Protein AF-A0A1Y1KW77-F1 (afdb_monomer_lite)

Secondary structure (DSSP, 8-state):
-HHHHHHHH---SSHHHHHHHHHHHHHHHHHHTS-TTT-PPPHHHHHHHHHHHHHHHHGGGS-GGGHHHHHHHHHHHHHHHHHHTT-PPP-GGGS----TT--HHHHHHHHHHSTTTT-HHHHHHHHHH--

Radius of gyration: 15.98 Å; chains: 1; bounding box: 35×30×47 Å

InterPro domains:
  IPR025337 Questin oxidase-like [PF14027] (2-129)
  IPR025337 Questin oxidase-like [PTHR35870] (3-130)

Organism: Photinus pyralis (NCBI:txid7054)

Sequence (131 aa):
DLIMEYWNAWKISNPVKDFESSQRASVALFVTSVDHKSHNYNFFIVHLLTTSYALRVLLPFFPAKYHISLVRQWWLLVIAVFVLKGRPCPNLENIDKDCNGRGWEYIQDKALNSQFSGDAHYVKAIRSMRD

Foldseek 3Di:
DVLVCQLVVDDCDPVVVSLVVQLVVLLQLQQQLQDPPPSDTDPLSLCLLLLSLVLVVCVVVDDPVCNVVSVSVSSSSVSVSCVVVVNRDGHPVSDDPDCVPVDPVNVVCCCCPPPCVPPPSSNSSSVSVVD

pLDDT: mean 91.83, std 4.66, range [64.38, 97.06]

Structure (mmCIF, N/CA/C/O backbone):
data_AF-A0A1Y1KW77-F1
#
_entry.id   AF-A0A1Y1KW77-F1
#
loop_
_atom_site.group_PDB
_atom_site.id
_atom_site.type_symbol
_atom_site.label_atom_id
_atom_site.label_alt_id
_atom_site.label_comp_id
_atom_site.label_asym_id
_atom_site.label_entity_id
_atom_site.label_seq_id
_atom_site.pdbx_PDB_ins_code
_atom_site.Cartn_x
_atom_site.Cartn_y
_atom_site.Cartn_z
_atom_site.occupancy
_atom_site.B_iso_or_equiv
_atom_site.auth_seq_id
_atom_site.auth_comp_id
_atom_site.auth_asym_id
_atom_site.auth_atom_id
_atom_site.pdbx_PDB_model_num
ATOM 1 N N . ASP A 1 1 ? 9.020 10.200 22.344 1.00 78.31 1 ASP A N 1
ATOM 2 C CA . ASP A 1 1 ? 8.136 11.371 22.146 1.00 78.31 1 ASP A CA 1
ATOM 3 C C . ASP A 1 1 ? 7.775 11.626 20.686 1.00 78.31 1 ASP A C 1
ATOM 5 O O . ASP A 1 1 ? 6.601 11.520 20.360 1.00 78.31 1 ASP A O 1
ATOM 9 N N . LEU A 1 2 ? 8.739 11.825 19.775 1.00 89.25 2 LEU A N 1
ATOM 10 C CA . LEU A 1 2 ? 8.455 12.168 18.367 1.00 89.25 2 LEU A CA 1
ATOM 11 C C . LEU A 1 2 ? 7.543 11.171 17.620 1.00 89.25 2 LEU A C 1
ATOM 13 O O . LEU A 1 2 ? 6.602 11.577 16.950 1.00 89.25 2 LEU A O 1
ATOM 17 N N . ILE A 1 3 ? 7.765 9.857 17.745 1.00 89.75 3 ILE A N 1
ATOM 18 C CA . ILE A 1 3 ? 6.913 8.849 17.076 1.00 89.75 3 ILE A CA 1
ATOM 19 C C . ILE A 1 3 ? 5.452 8.946 17.536 1.00 89.75 3 ILE A C 1
ATOM 21 O O . ILE A 1 3 ? 4.540 8.812 16.722 1.00 89.75 3 ILE A O 1
ATOM 25 N N . MET A 1 4 ? 5.225 9.227 18.823 1.00 92.50 4 MET A N 1
ATOM 26 C CA . MET A 1 4 ? 3.878 9.386 19.374 1.00 92.50 4 MET A CA 1
ATOM 27 C C . MET A 1 4 ? 3.199 10.651 18.852 1.00 92.50 4 MET A C 1
ATOM 29 O O . MET A 1 4 ? 1.984 10.648 18.673 1.00 92.50 4 MET A O 1
ATOM 33 N N . GLU A 1 5 ? 3.959 11.707 18.562 1.00 94.38 5 GLU A N 1
ATOM 34 C CA . GLU A 1 5 ? 3.439 12.916 17.923 1.00 94.38 5 GLU A CA 1
ATOM 35 C C . GLU A 1 5 ? 2.886 12.601 16.526 1.00 94.38 5 GLU A C 1
ATOM 37 O O . GLU A 1 5 ? 1.701 12.817 16.280 1.00 94.38 5 GLU A O 1
ATOM 42 N N . TYR A 1 6 ? 3.680 11.973 15.650 1.00 93.25 6 TYR A N 1
ATOM 43 C CA . TYR A 1 6 ? 3.221 11.563 14.312 1.00 93.25 6 TYR A CA 1
ATOM 44 C C . TYR A 1 6 ? 2.078 10.544 14.371 1.00 93.25 6 TYR A C 1
ATOM 46 O O . TYR A 1 6 ? 1.124 10.618 13.592 1.00 93.25 6 TYR A O 1
ATOM 54 N N . TRP A 1 7 ? 2.132 9.600 15.313 1.00 94.38 7 TRP A N 1
ATOM 55 C CA . TRP A 1 7 ? 1.074 8.608 15.488 1.00 94.38 7 TRP A CA 1
ATOM 56 C C . TRP A 1 7 ? -0.266 9.254 15.866 1.00 94.38 7 TRP A C 1
ATOM 58 O O . TRP A 1 7 ? -1.305 8.864 15.328 1.00 94.38 7 TRP A O 1
ATOM 68 N N . ASN A 1 8 ? -0.246 10.286 16.718 1.00 93.25 8 ASN A N 1
ATOM 69 C CA . ASN A 1 8 ? -1.428 11.042 17.147 1.00 93.25 8 ASN A CA 1
ATOM 70 C C . ASN A 1 8 ? -1.823 12.197 16.205 1.00 93.25 8 ASN A C 1
ATOM 72 O O . ASN A 1 8 ? -2.933 12.736 16.339 1.00 93.25 8 ASN A O 1
ATOM 76 N N . ALA A 1 9 ? -0.944 12.582 15.273 1.00 93.44 9 ALA A N 1
ATOM 77 C CA . ALA A 1 9 ? -1.158 13.673 14.322 1.00 93.44 9 ALA A CA 1
ATOM 78 C C . ALA A 1 9 ? -2.260 13.356 13.307 1.00 93.44 9 ALA A C 1
ATOM 80 O O . ALA A 1 9 ? -3.016 14.246 12.922 1.00 93.44 9 ALA A O 1
ATOM 81 N N . TRP A 1 10 ? -2.413 12.087 12.914 1.00 92.19 10 TRP A N 1
ATOM 82 C CA . TRP A 1 10 ? -3.513 11.704 12.037 1.00 92.19 10 TRP A CA 1
ATOM 83 C C . TRP A 1 10 ? -4.843 11.809 12.793 1.00 92.19 10 TRP A C 1
ATOM 85 O O . TRP A 1 10 ? -5.138 11.002 13.679 1.00 92.19 10 TRP A O 1
ATOM 95 N N . LYS A 1 11 ? -5.644 12.830 12.481 1.00 90.06 11 LYS A N 1
ATOM 96 C CA . LYS A 1 11 ? -7.010 12.987 12.991 1.00 90.06 11 LYS A CA 1
ATOM 97 C C . LYS A 1 11 ? -7.969 12.329 12.004 1.00 90.06 11 LYS A C 1
ATOM 99 O O . LYS A 1 11 ? -8.091 12.785 10.876 1.00 90.06 11 LYS A O 1
ATOM 104 N N . ILE A 1 12 ? -8.608 11.243 12.434 1.00 83.06 12 ILE A N 1
ATOM 105 C CA . ILE A 1 12 ? -9.559 10.485 11.617 1.00 83.06 12 ILE A CA 1
ATOM 106 C C . ILE A 1 12 ? -10.950 11.047 11.910 1.00 83.06 12 ILE A C 1
ATOM 108 O O . ILE A 1 12 ? -11.445 10.904 13.028 1.00 83.06 12 ILE A O 1
ATOM 112 N N . SER A 1 13 ? -11.540 11.715 10.925 1.00 82.81 13 SER A N 1
ATOM 113 C CA . SER A 1 13 ? -12.853 12.362 11.008 1.00 82.81 13 SER A CA 1
ATOM 114 C C . SER A 1 13 ? -13.928 11.531 10.308 1.00 82.81 13 SER A C 1
ATOM 116 O O . SER A 1 13 ? -14.983 11.271 10.881 1.00 82.81 13 SER A O 1
ATOM 118 N N . ASN A 1 14 ? -13.626 11.035 9.105 1.00 82.88 14 ASN A N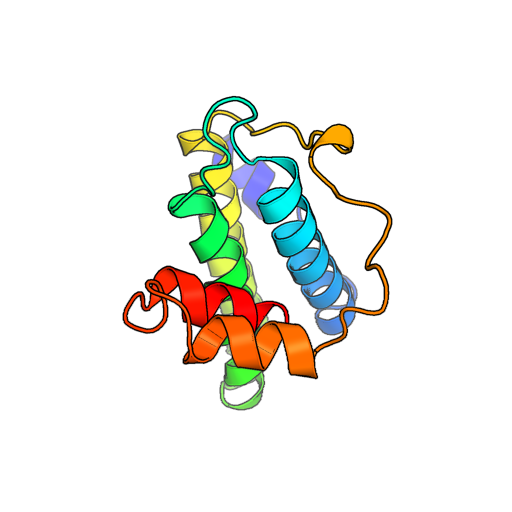 1
ATOM 119 C CA . ASN A 1 14 ? -14.435 10.080 8.365 1.00 82.88 14 ASN A CA 1
ATOM 120 C C . ASN A 1 14 ? -13.572 8.840 8.093 1.00 82.88 14 ASN A C 1
ATOM 122 O O . ASN A 1 14 ? -12.838 8.820 7.107 1.00 82.88 14 ASN A O 1
ATOM 126 N N . PRO A 1 15 ? -13.654 7.795 8.936 1.00 80.31 15 PRO A N 1
ATOM 127 C CA . PRO A 1 15 ? -12.761 6.641 8.854 1.00 80.31 15 PRO A CA 1
ATOM 128 C C . PRO A 1 15 ? -12.705 5.971 7.483 1.00 80.31 15 PRO A C 1
ATOM 130 O O . PRO A 1 15 ? -11.644 5.505 7.088 1.00 80.31 15 PRO A O 1
ATOM 133 N N . VAL A 1 16 ? -13.818 5.943 6.748 1.00 82.19 16 VAL A N 1
ATOM 134 C CA . VAL A 1 16 ? -13.871 5.325 5.418 1.00 82.19 16 VAL A CA 1
ATOM 135 C C . VAL A 1 16 ? -13.127 6.187 4.401 1.00 82.19 16 VAL A C 1
ATOM 137 O O . VAL A 1 16 ? -12.199 5.702 3.760 1.00 82.19 16 VAL A O 1
ATOM 140 N N . LYS A 1 17 ? -13.479 7.475 4.290 1.00 86.62 17 LYS A N 1
ATOM 141 C CA . LYS A 1 17 ? -12.857 8.3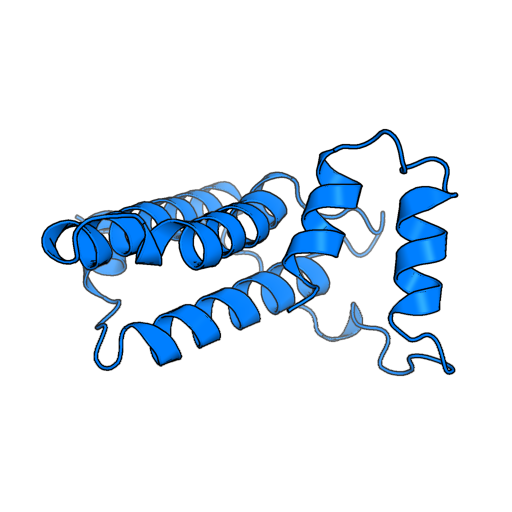89 3.313 1.00 86.62 17 LYS A CA 1
ATOM 142 C C . LYS A 1 17 ? -11.391 8.681 3.629 1.00 86.62 17 LYS A C 1
ATOM 144 O O . LYS A 1 17 ? -10.562 8.743 2.720 1.00 86.62 17 LYS A O 1
ATOM 149 N N . ASP A 1 18 ? -11.062 8.844 4.907 1.00 88.25 18 ASP A N 1
ATOM 150 C CA . ASP A 1 18 ? -9.697 9.121 5.353 1.00 88.25 18 ASP A CA 1
ATOM 151 C C . ASP A 1 18 ? -8.792 7.908 5.073 1.00 88.25 18 ASP A C 1
ATOM 153 O O . ASP A 1 18 ? -7.653 8.072 4.632 1.00 88.25 18 ASP A O 1
ATOM 157 N N . PHE A 1 19 ? -9.307 6.685 5.255 1.00 89.88 19 PHE A N 1
ATOM 158 C CA . PHE A 1 19 ? -8.567 5.454 4.962 1.00 89.88 19 PHE A CA 1
ATOM 159 C C . PHE A 1 19 ? -8.490 5.123 3.462 1.00 89.88 19 PHE A C 1
ATOM 161 O O . PHE A 1 19 ? -7.486 4.596 2.986 1.00 89.88 19 PHE A O 1
ATOM 168 N N . GLU A 1 20 ? -9.521 5.448 2.683 1.00 90.50 20 GLU A N 1
ATOM 169 C CA . GLU A 1 20 ? -9.458 5.385 1.218 1.00 90.50 20 GLU A CA 1
ATOM 170 C C . GLU A 1 20 ? -8.374 6.335 0.682 1.00 90.50 20 GLU A C 1
ATOM 172 O O . GLU A 1 20 ? -7.533 5.958 -0.137 1.00 90.50 20 GLU A O 1
ATOM 177 N N . SER A 1 21 ? -8.331 7.560 1.212 1.00 91.88 21 SER A N 1
ATOM 178 C CA . SER A 1 21 ? -7.318 8.553 0.847 1.00 91.88 21 SER A CA 1
ATOM 179 C C . SER A 1 21 ? -5.903 8.065 1.174 1.00 91.88 21 SER A C 1
ATOM 181 O O . SER A 1 21 ? -4.982 8.261 0.378 1.00 91.88 21 SER A O 1
ATOM 183 N N . SER A 1 22 ? -5.716 7.368 2.300 1.00 92.62 22 SER A N 1
ATOM 184 C CA . SER A 1 22 ? -4.413 6.819 2.687 1.00 92.62 22 SER A CA 1
ATOM 185 C C . SER A 1 22 ? -3.974 5.628 1.818 1.00 92.62 22 SER A C 1
ATOM 187 O O . SER A 1 22 ? -2.778 5.473 1.551 1.00 92.62 22 SER A O 1
ATOM 189 N N . GLN A 1 23 ? -4.914 4.822 1.310 1.00 92.94 23 GLN A N 1
ATOM 190 C CA . GLN A 1 23 ? -4.636 3.782 0.308 1.00 92.94 23 GLN A CA 1
ATOM 191 C C . GLN A 1 23 ? -4.152 4.398 -1.006 1.00 92.94 23 GLN A C 1
ATOM 193 O O . GLN A 1 23 ? -3.091 4.025 -1.508 1.00 92.94 23 GLN A O 1
ATOM 198 N N . ARG A 1 24 ? -4.860 5.415 -1.514 1.00 93.25 24 ARG A N 1
ATOM 199 C CA . ARG A 1 24 ? -4.451 6.153 -2.722 1.00 93.25 24 ARG A CA 1
ATOM 200 C C . ARG A 1 24 ? -3.074 6.795 -2.559 1.00 93.25 24 ARG A C 1
ATOM 202 O O . ARG A 1 24 ? -2.248 6.715 -3.465 1.00 93.25 24 ARG A O 1
ATOM 209 N N . ALA A 1 25 ? -2.800 7.380 -1.393 1.00 93.25 25 ALA A N 1
ATOM 210 C CA . ALA A 1 25 ? -1.485 7.931 -1.076 1.00 93.25 25 ALA A CA 1
ATOM 211 C C . ALA A 1 25 ? -0.390 6.852 -1.047 1.00 93.25 25 ALA A C 1
ATOM 213 O O . ALA A 1 25 ? 0.725 7.106 -1.495 1.00 93.25 25 ALA A O 1
ATOM 214 N N . SER A 1 26 ? -0.702 5.639 -0.580 1.00 94.31 26 SER A N 1
ATOM 215 C CA . SER A 1 26 ? 0.244 4.514 -0.577 1.00 94.31 26 SER A CA 1
ATOM 216 C C . SER A 1 26 ? 0.587 4.048 -1.994 1.00 94.31 26 SER A C 1
ATOM 218 O O . SER A 1 26 ? 1.755 3.783 -2.272 1.00 94.31 26 SER A O 1
ATOM 220 N N . VAL A 1 27 ? -0.396 4.012 -2.905 1.00 94.19 27 VAL A N 1
ATOM 221 C CA . VAL A 1 27 ? -0.161 3.758 -4.340 1.00 94.19 27 VAL A CA 1
ATOM 222 C C . VAL A 1 27 ? 0.731 4.844 -4.927 1.00 94.19 27 VAL A C 1
ATOM 224 O O . VAL A 1 27 ? 1.761 4.534 -5.521 1.00 94.19 27 VAL A O 1
ATOM 227 N N . 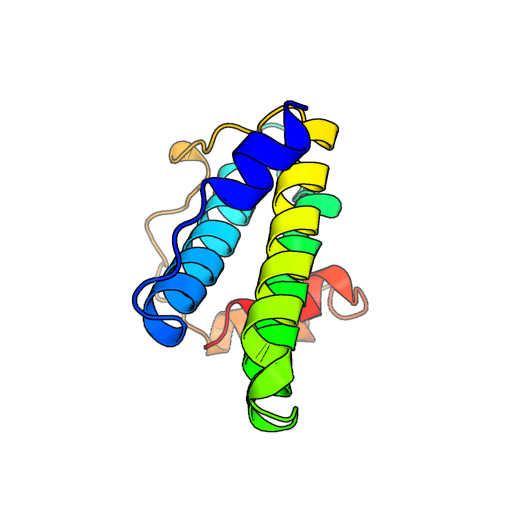ALA A 1 28 ? 0.367 6.115 -4.723 1.00 93.25 28 ALA A N 1
ATOM 228 C CA . ALA A 1 28 ? 1.123 7.248 -5.242 1.00 93.25 28 ALA A CA 1
ATOM 229 C C . ALA A 1 28 ? 2.574 7.217 -4.752 1.00 93.25 28 ALA A C 1
ATOM 231 O O . ALA A 1 28 ? 3.494 7.321 -5.556 1.00 93.25 28 ALA A O 1
ATOM 232 N N . LEU A 1 29 ? 2.793 6.998 -3.454 1.00 94.00 29 LEU A N 1
ATOM 233 C CA . LEU A 1 29 ? 4.129 6.864 -2.884 1.00 94.00 29 LEU A CA 1
ATOM 234 C C . LEU A 1 29 ? 4.896 5.703 -3.522 1.00 94.00 29 LEU A C 1
ATOM 236 O O . LEU A 1 29 ? 6.049 5.874 -3.900 1.00 94.00 29 LEU A O 1
ATOM 240 N N . PHE A 1 30 ? 4.268 4.536 -3.665 1.00 94.44 30 PHE A N 1
ATOM 241 C CA . PHE A 1 30 ? 4.897 3.352 -4.246 1.00 94.44 30 PHE A CA 1
ATOM 242 C C . PHE A 1 30 ? 5.386 3.582 -5.680 1.00 94.44 30 PHE A C 1
ATOM 244 O O . PHE A 1 30 ? 6.536 3.269 -5.980 1.00 94.44 30 PHE A O 1
ATOM 251 N N . VAL A 1 31 ? 4.548 4.163 -6.543 1.00 92.62 31 VAL A N 1
ATOM 252 C CA . VAL A 1 31 ? 4.899 4.373 -7.958 1.00 92.62 31 VAL A CA 1
ATOM 253 C C . VAL A 1 31 ? 5.878 5.528 -8.158 1.00 92.62 31 VAL A C 1
ATOM 255 O O . VAL A 1 31 ? 6.742 5.463 -9.024 1.00 92.62 31 VAL A O 1
ATOM 258 N N . THR A 1 32 ? 5.790 6.575 -7.336 1.00 93.62 32 THR A N 1
ATOM 259 C CA . THR A 1 32 ? 6.631 7.776 -7.484 1.00 93.62 32 THR A CA 1
ATOM 260 C C . THR A 1 32 ? 7.989 7.673 -6.800 1.00 93.62 32 THR A C 1
ATOM 262 O O . THR A 1 32 ? 8.884 8.444 -7.136 1.00 93.62 32 THR A O 1
ATOM 265 N N . SER A 1 33 ? 8.164 6.752 -5.850 1.00 93.00 33 SER A N 1
ATOM 266 C CA . SER A 1 33 ? 9.434 6.543 -5.131 1.00 93.00 33 SER A CA 1
ATOM 267 C C . SER A 1 33 ? 10.287 5.409 -5.708 1.00 93.00 33 SER A C 1
ATOM 269 O O . SER A 1 33 ? 11.227 4.948 -5.056 1.00 93.00 33 SER A O 1
ATOM 271 N N . VAL A 1 34 ? 9.956 4.941 -6.916 1.00 91.00 34 VAL A N 1
ATOM 272 C CA . VAL A 1 34 ? 10.770 3.972 -7.653 1.00 91.00 34 VAL A CA 1
ATOM 273 C C . VAL A 1 34 ? 12.171 4.541 -7.899 1.00 91.00 34 VAL A C 1
ATOM 275 O O . VAL A 1 34 ? 12.348 5.737 -8.144 1.00 91.00 34 VAL A O 1
ATOM 278 N N . ASP A 1 35 ? 13.185 3.685 -7.804 1.00 85.25 35 ASP A N 1
ATOM 279 C CA . ASP A 1 35 ? 14.559 4.095 -8.075 1.00 85.25 35 ASP A CA 1
ATOM 280 C C . ASP A 1 35 ? 14.723 4.458 -9.559 1.00 85.25 35 ASP A C 1
ATOM 282 O O . ASP A 1 35 ? 14.515 3.623 -10.435 1.00 85.25 35 ASP A O 1
ATOM 286 N N . HIS A 1 36 ? 15.124 5.696 -9.844 1.00 80.44 36 HIS A N 1
ATOM 287 C CA . HIS A 1 36 ? 15.225 6.216 -11.212 1.00 80.44 36 HIS A CA 1
ATOM 288 C C . HIS A 1 36 ? 16.227 5.477 -12.104 1.00 80.44 36 HIS A C 1
ATOM 290 O O . HIS A 1 36 ? 16.110 5.534 -13.323 1.00 80.44 36 HIS A O 1
ATOM 296 N N . LYS A 1 37 ? 17.249 4.839 -11.524 1.00 83.00 37 LYS A N 1
ATOM 297 C CA . LYS A 1 37 ? 18.327 4.205 -12.295 1.00 83.00 37 LYS A CA 1
ATOM 298 C C . LYS A 1 37 ? 18.002 2.757 -12.630 1.00 83.00 37 LYS A C 1
ATOM 300 O O . LYS A 1 37 ? 18.335 2.282 -13.708 1.00 83.00 37 LYS A O 1
ATOM 305 N N . SER A 1 38 ? 17.404 2.052 -11.678 1.00 86.69 38 SER A N 1
ATOM 306 C CA . SER A 1 38 ? 17.128 0.619 -11.761 1.00 86.69 38 SER A CA 1
ATOM 307 C C . SER A 1 38 ? 15.663 0.294 -12.035 1.00 86.69 38 SER A C 1
ATOM 309 O O . SER A 1 38 ? 15.354 -0.852 -12.342 1.00 86.69 38 SER A O 1
ATOM 311 N N . HIS A 1 39 ? 14.763 1.272 -11.904 1.00 83.56 39 HIS A N 1
ATOM 312 C CA . HIS A 1 39 ? 13.311 1.089 -11.919 1.00 83.56 39 HIS A CA 1
ATOM 313 C C . HIS A 1 39 ? 12.813 0.049 -10.900 1.00 83.56 39 HIS A C 1
ATOM 315 O O . HIS A 1 39 ? 11.740 -0.539 -11.052 1.00 83.56 39 HIS A O 1
ATOM 321 N N . ASN A 1 40 ? 13.580 -0.160 -9.825 1.00 88.94 40 ASN A N 1
ATOM 322 C CA . ASN A 1 40 ? 13.221 -1.083 -8.762 1.00 88.94 40 ASN A CA 1
ATOM 323 C C . ASN A 1 40 ? 12.245 -0.439 -7.781 1.00 88.94 40 ASN A C 1
ATOM 325 O O . ASN A 1 40 ? 12.492 0.627 -7.209 1.00 88.94 40 ASN A O 1
ATOM 329 N N . TYR A 1 41 ? 11.149 -1.146 -7.537 1.00 92.44 41 TYR A N 1
ATOM 330 C CA . TYR A 1 41 ? 10.159 -0.775 -6.540 1.00 92.44 41 TYR A CA 1
ATOM 331 C C . TYR A 1 41 ? 10.608 -1.153 -5.130 1.00 92.44 41 TYR A C 1
ATOM 333 O O . TYR A 1 41 ? 11.332 -2.127 -4.913 1.00 92.44 41 TYR A O 1
ATOM 341 N N . ASN A 1 42 ? 10.154 -0.394 -4.130 1.00 93.00 42 ASN A N 1
ATOM 342 C CA . ASN A 1 42 ? 10.619 -0.610 -2.770 1.00 93.00 42 ASN A CA 1
ATOM 343 C C . ASN A 1 42 ? 9.838 -1.695 -2.011 1.00 93.00 42 ASN A C 1
ATOM 345 O O . ASN A 1 42 ? 8.634 -1.567 -1.782 1.00 93.00 42 ASN A O 1
ATOM 349 N N . PHE A 1 43 ? 10.565 -2.694 -1.499 1.00 94.06 43 PHE A N 1
ATOM 350 C CA . PHE A 1 43 ? 10.017 -3.784 -0.687 1.00 94.06 43 PHE A CA 1
ATOM 351 C C . PHE A 1 43 ? 9.234 -3.315 0.550 1.00 94.06 43 PHE A C 1
ATOM 353 O O . PHE A 1 43 ? 8.197 -3.880 0.873 1.00 94.06 43 PHE A O 1
ATOM 360 N N . PHE A 1 44 ? 9.677 -2.283 1.266 1.00 95.44 44 PHE A N 1
ATOM 361 C CA . PHE A 1 44 ? 8.951 -1.825 2.456 1.00 95.44 44 PHE A CA 1
ATOM 362 C C . PHE A 1 44 ? 7.703 -1.019 2.088 1.00 95.44 44 PHE A C 1
ATOM 364 O O . PHE A 1 44 ? 6.674 -1.140 2.747 1.00 95.44 44 PHE A O 1
ATOM 371 N N . ILE A 1 45 ? 7.762 -0.240 1.005 1.00 95.25 45 ILE A N 1
ATOM 372 C CA . ILE A 1 45 ? 6.638 0.600 0.573 1.00 95.25 45 ILE A CA 1
ATOM 373 C C . ILE A 1 45 ? 5.509 -0.255 -0.013 1.00 95.25 45 ILE A C 1
ATOM 375 O O . ILE A 1 45 ? 4.347 0.002 0.297 1.00 95.25 45 ILE A O 1
ATOM 379 N N . VAL A 1 46 ? 5.820 -1.328 -0.758 1.00 95.75 46 VAL A N 1
ATOM 380 C CA . VAL A 1 46 ? 4.777 -2.253 -1.245 1.00 95.75 46 VAL A CA 1
ATOM 381 C C . VAL A 1 46 ? 3.972 -2.859 -0.093 1.00 95.75 46 VAL A C 1
ATOM 383 O O . VAL A 1 46 ? 2.774 -3.085 -0.232 1.00 95.75 46 VAL A O 1
ATOM 386 N N . HIS A 1 47 ? 4.578 -3.046 1.084 1.00 96.75 47 HIS A N 1
ATOM 387 C CA . HIS A 1 47 ? 3.854 -3.556 2.245 1.00 96.75 47 HIS A CA 1
ATOM 388 C C . HIS A 1 47 ? 2.838 -2.557 2.804 1.00 96.75 47 HIS A C 1
ATOM 390 O O . HIS A 1 47 ? 1.805 -2.998 3.301 1.00 96.75 47 HIS A O 1
ATOM 396 N N . LEU A 1 48 ? 3.050 -1.242 2.675 1.00 96.19 48 LEU A N 1
ATOM 397 C CA . LEU A 1 48 ? 2.046 -0.239 3.065 1.00 96.19 48 LEU A CA 1
ATOM 398 C C . LEU A 1 48 ? 0.777 -0.385 2.221 1.00 96.19 48 LEU A C 1
ATOM 400 O O . LEU A 1 48 ? -0.337 -0.446 2.748 1.00 96.19 48 LEU A O 1
ATOM 404 N N . LEU A 1 49 ? 0.972 -0.525 0.912 1.00 94.88 49 LEU A N 1
ATOM 405 C CA . LEU A 1 49 ? -0.080 -0.770 -0.062 1.00 94.88 49 LEU A CA 1
ATOM 406 C C . LEU A 1 49 ? -0.807 -2.099 0.220 1.00 94.88 49 LEU A C 1
ATOM 408 O O . LEU A 1 49 ? -2.026 -2.135 0.358 1.00 94.88 49 LEU A O 1
ATOM 412 N N . THR A 1 50 ? -0.080 -3.200 0.390 1.00 95.81 50 THR A N 1
ATOM 413 C CA . THR A 1 50 ? -0.720 -4.522 0.490 1.00 95.81 50 THR A CA 1
ATOM 414 C C . THR A 1 50 ? -1.409 -4.743 1.833 1.00 95.81 50 THR A C 1
ATOM 416 O O . THR A 1 50 ? -2.430 -5.423 1.904 1.00 95.81 50 THR A O 1
ATOM 419 N N . THR A 1 51 ? -0.878 -4.159 2.912 1.00 96.00 51 THR A N 1
ATOM 420 C CA . THR A 1 51 ? -1.509 -4.234 4.240 1.00 96.00 51 THR A CA 1
ATOM 421 C C . THR A 1 51 ? -2.694 -3.282 4.370 1.00 96.00 51 THR A C 1
ATOM 423 O O . THR A 1 51 ? -3.662 -3.638 5.037 1.00 96.00 51 THR A O 1
ATOM 426 N N . SER A 1 52 ? -2.682 -2.124 3.698 1.00 95.38 52 SER A N 1
ATOM 427 C CA . SER A 1 52 ? -3.869 -1.260 3.645 1.00 95.38 52 SER A CA 1
ATOM 428 C C . SER A 1 52 ? -5.012 -1.918 2.872 1.00 95.38 52 SER A C 1
ATOM 430 O O . SER A 1 52 ? -6.147 -1.896 3.346 1.00 95.38 52 SER A O 1
ATOM 432 N N . TYR A 1 53 ? -4.713 -2.601 1.760 1.00 94.69 53 TYR A N 1
ATOM 433 C CA . TYR A 1 53 ? -5.684 -3.448 1.061 1.00 94.69 53 TYR A CA 1
ATOM 434 C C . TYR A 1 53 ? -6.239 -4.550 1.974 1.00 94.69 53 TYR A C 1
ATOM 436 O O . TYR A 1 53 ? -7.454 -4.705 2.090 1.00 94.69 53 TYR A O 1
ATOM 444 N N . ALA A 1 54 ? -5.365 -5.287 2.670 1.00 94.50 54 ALA A N 1
ATOM 445 C CA . ALA A 1 54 ? -5.794 -6.336 3.592 1.00 94.50 54 ALA A CA 1
ATOM 446 C C . ALA A 1 54 ? -6.714 -5.783 4.689 1.00 94.50 54 ALA A C 1
ATOM 448 O O . ALA A 1 54 ? -7.761 -6.365 4.960 1.00 94.50 54 ALA A O 1
ATOM 449 N N . LEU A 1 55 ? -6.369 -4.631 5.274 1.00 93.88 55 LEU A N 1
ATOM 450 C CA . LEU A 1 55 ? -7.238 -3.952 6.226 1.00 93.88 55 LEU A CA 1
ATOM 451 C C . LEU A 1 55 ? -8.579 -3.587 5.600 1.00 93.88 55 LEU A C 1
ATOM 453 O O . LEU A 1 55 ? -9.589 -3.940 6.187 1.00 93.88 55 LEU A O 1
ATOM 457 N N . ARG A 1 56 ? -8.626 -2.957 4.419 1.00 92.12 56 ARG A N 1
ATOM 458 C CA . ARG A 1 56 ? -9.895 -2.597 3.756 1.00 92.12 56 ARG A CA 1
ATOM 459 C C . ARG A 1 56 ? -10.817 -3.804 3.591 1.00 92.12 56 ARG A C 1
ATOM 461 O O . ARG A 1 56 ? -12.008 -3.698 3.867 1.00 92.12 56 ARG A O 1
ATOM 468 N N . VAL A 1 57 ? -10.267 -4.932 3.148 1.00 92.44 57 VAL A N 1
ATOM 469 C CA . VAL A 1 57 ? -11.030 -6.163 2.906 1.00 92.44 57 VAL A CA 1
ATOM 470 C C . VAL A 1 57 ? -11.476 -6.816 4.212 1.00 92.44 57 VAL A C 1
ATOM 472 O O . VAL A 1 57 ? -12.608 -7.281 4.303 1.00 92.44 57 VAL A O 1
ATOM 475 N N . LEU A 1 58 ? -10.607 -6.860 5.224 1.00 93.12 58 LEU A N 1
ATOM 476 C CA . LEU A 1 58 ? -10.867 -7.598 6.461 1.00 93.12 58 LEU A CA 1
ATOM 477 C C . LEU A 1 58 ? -11.620 -6.782 7.519 1.00 93.12 58 LEU A C 1
ATOM 479 O O . LEU A 1 58 ? -12.273 -7.374 8.374 1.00 93.12 58 LEU A O 1
ATOM 483 N N . LEU A 1 59 ? -11.564 -5.445 7.477 1.00 91.00 59 LEU A N 1
ATOM 484 C CA . LEU A 1 59 ? -12.173 -4.575 8.493 1.00 91.00 59 LEU A CA 1
ATOM 485 C C . LEU A 1 59 ? -13.648 -4.902 8.762 1.00 91.00 59 LEU A C 1
ATOM 487 O O . LEU A 1 59 ? -13.994 -5.042 9.935 1.00 91.00 59 LEU A O 1
ATOM 491 N N . PRO A 1 60 ? -14.507 -5.096 7.737 1.00 92.19 60 PRO A N 1
ATOM 492 C CA . PRO A 1 60 ? -15.921 -5.409 7.948 1.00 92.19 60 PRO A CA 1
ATOM 493 C C . PRO A 1 60 ? -16.173 -6.709 8.727 1.00 92.19 60 PRO A C 1
ATOM 495 O O . PRO A 1 60 ? -17.235 -6.857 9.324 1.00 92.19 60 PRO A O 1
ATOM 498 N N . PHE A 1 61 ? -15.208 -7.634 8.749 1.00 94.81 61 PHE A N 1
ATOM 499 C CA . PHE A 1 61 ? -15.305 -8.903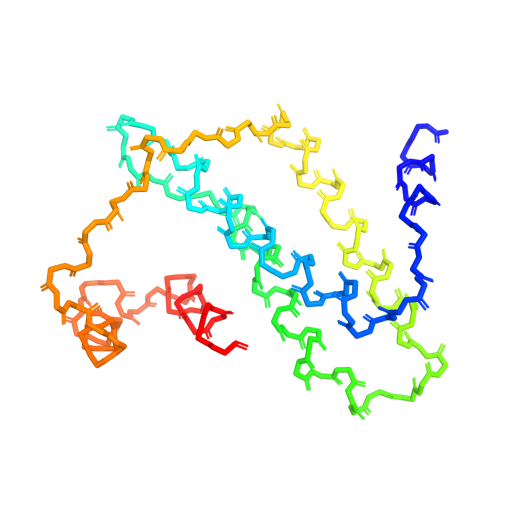 9.477 1.00 94.81 61 PHE A CA 1
ATOM 500 C C . PHE A 1 61 ? -14.880 -8.786 10.947 1.00 94.81 61 PHE A C 1
ATOM 502 O O . PHE A 1 61 ? -15.165 -9.679 11.746 1.00 94.81 61 PHE A O 1
ATOM 509 N N . PHE A 1 62 ? -14.214 -7.694 11.332 1.00 92.94 62 PHE A N 1
ATOM 510 C CA . PHE A 1 62 ? -13.860 -7.430 12.722 1.00 92.94 62 PHE A CA 1
ATOM 511 C C . PHE A 1 62 ? -14.964 -6.643 13.441 1.00 92.94 62 PHE A C 1
ATOM 513 O O . PHE A 1 62 ? -15.596 -5.774 12.838 1.00 92.94 62 PHE A O 1
ATOM 520 N N . PRO A 1 63 ? -15.167 -6.855 14.755 1.00 95.38 63 PRO A N 1
ATOM 521 C CA . PRO A 1 63 ? -16.044 -6.001 15.550 1.00 95.38 63 PRO A CA 1
ATOM 522 C C . PRO A 1 63 ? -15.641 -4.521 15.466 1.00 95.38 63 PRO A C 1
ATOM 524 O O . PRO A 1 63 ? -14.466 -4.190 15.635 1.00 95.38 63 PRO A O 1
ATOM 527 N N . ALA A 1 64 ? -16.625 -3.628 15.299 1.00 91.25 64 ALA A N 1
ATOM 528 C CA . ALA A 1 64 ? -16.415 -2.186 15.094 1.00 91.25 64 ALA A CA 1
ATOM 529 C C . ALA A 1 64 ? -15.511 -1.523 16.151 1.00 91.25 64 ALA A C 1
AT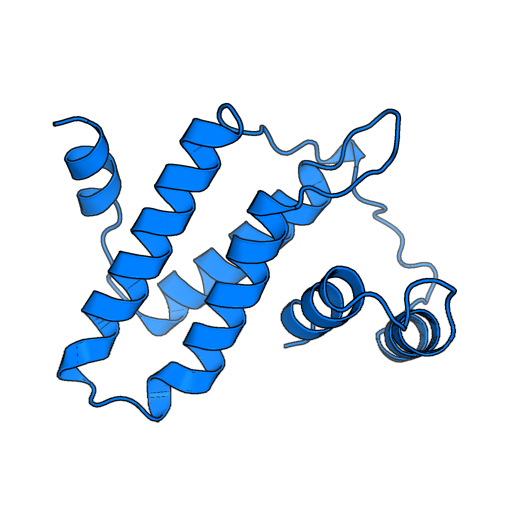OM 531 O O . ALA A 1 64 ? -14.723 -0.633 15.835 1.00 91.25 64 ALA A O 1
ATOM 532 N N . LYS A 1 65 ? -15.549 -2.016 17.399 1.00 93.50 65 LYS A N 1
ATOM 533 C CA . LYS A 1 65 ? -14.683 -1.553 18.499 1.00 93.50 65 LYS A CA 1
ATOM 534 C C . LYS A 1 65 ? -13.177 -1.672 18.214 1.00 93.50 65 LYS A C 1
ATOM 536 O O . LYS A 1 65 ? -12.396 -0.987 18.862 1.00 93.50 65 LYS A O 1
ATOM 541 N N . TYR A 1 66 ? -12.764 -2.517 17.266 1.00 93.50 66 TYR A N 1
ATOM 542 C CA . TYR A 1 66 ? -11.357 -2.714 16.904 1.00 93.50 66 TYR A CA 1
ATOM 543 C C . TYR A 1 66 ? -10.919 -1.941 15.658 1.00 93.50 66 TYR A C 1
ATOM 545 O O . TYR A 1 66 ? -9.720 -1.843 15.404 1.00 93.50 66 TYR A O 1
ATOM 553 N N . HIS A 1 67 ? -11.849 -1.381 14.878 1.00 91.19 67 HIS A N 1
ATOM 554 C CA . HIS A 1 67 ? -11.532 -0.798 13.568 1.00 91.19 67 HIS A CA 1
ATOM 555 C C . HIS A 1 67 ? -10.506 0.329 13.666 1.00 91.19 67 HIS A C 1
ATOM 557 O O . HIS A 1 67 ? -9.497 0.315 12.963 1.00 91.19 67 HIS A O 1
ATOM 563 N N . ILE A 1 68 ? -10.717 1.268 14.592 1.00 90.31 68 ILE A N 1
ATOM 564 C CA . ILE A 1 68 ? -9.806 2.401 14.795 1.00 90.31 68 ILE A CA 1
ATOM 565 C C . ILE A 1 68 ? -8.421 1.909 15.225 1.00 90.31 68 ILE A C 1
ATOM 567 O O . ILE A 1 68 ? -7.415 2.373 14.693 1.00 90.31 68 ILE A O 1
ATOM 571 N N . SER A 1 69 ? -8.350 0.953 16.155 1.00 92.50 69 SER A N 1
ATOM 572 C CA . SER A 1 69 ? -7.077 0.397 16.625 1.00 92.50 69 SER A CA 1
ATOM 573 C C . SER A 1 69 ? -6.297 -0.288 15.501 1.00 92.50 69 SER A C 1
ATOM 575 O O . SER A 1 69 ? -5.091 -0.081 15.397 1.00 92.50 69 SER A O 1
ATOM 577 N N . LEU A 1 70 ? -6.968 -1.041 14.625 1.00 93.31 70 LEU A N 1
ATOM 578 C CA . LEU A 1 70 ? -6.339 -1.700 13.475 1.00 93.31 70 LEU A CA 1
ATOM 579 C C . LEU A 1 70 ? -5.794 -0.685 12.459 1.00 93.31 70 LEU A C 1
ATOM 581 O O . LEU A 1 70 ? -4.642 -0.785 12.036 1.00 93.31 70 LEU A O 1
ATOM 585 N N . VAL A 1 71 ? -6.573 0.349 12.132 1.00 93.00 71 VAL A N 1
ATOM 586 C CA . VAL A 1 71 ? -6.118 1.443 11.254 1.00 93.00 71 VAL A CA 1
ATOM 587 C C . VAL A 1 71 ? -4.927 2.189 11.874 1.00 93.00 71 VAL A C 1
ATOM 589 O O . VAL A 1 71 ? -3.963 2.517 11.181 1.00 93.00 71 VAL A O 1
ATOM 592 N N . ARG A 1 72 ? -4.931 2.403 13.196 1.00 92.94 72 ARG A N 1
ATOM 593 C CA . ARG A 1 72 ? -3.811 3.021 13.930 1.00 92.94 72 ARG A CA 1
ATOM 594 C C . ARG A 1 72 ? -2.548 2.164 13.940 1.00 92.94 72 ARG A C 1
ATOM 596 O O . ARG A 1 72 ? -1.454 2.726 13.939 1.00 92.94 72 ARG A O 1
ATOM 603 N N . GLN A 1 73 ? -2.669 0.839 13.957 1.00 93.94 73 GLN A N 1
ATOM 604 C CA . GLN A 1 73 ? -1.520 -0.063 13.840 1.00 93.94 73 GLN A CA 1
ATOM 605 C C . GLN A 1 73 ? -0.907 -0.003 12.438 1.00 93.94 73 GLN A C 1
ATOM 607 O O . GLN A 1 73 ? 0.313 0.061 12.305 1.00 93.94 73 GLN A O 1
ATOM 612 N N . TRP A 1 74 ? -1.734 0.071 11.394 1.00 95.75 74 TRP A N 1
ATOM 613 C CA . TRP A 1 74 ? -1.232 0.317 10.043 1.00 95.75 74 TRP A CA 1
ATOM 614 C C . TRP A 1 74 ? -0.565 1.688 9.909 1.00 95.75 74 TRP A C 1
ATOM 616 O O . TRP A 1 74 ? 0.498 1.795 9.306 1.00 95.75 74 TRP A O 1
ATOM 626 N N . TRP A 1 75 ? -1.108 2.727 10.545 1.00 95.75 75 TRP A N 1
ATOM 627 C CA . TRP A 1 75 ? -0.450 4.036 10.578 1.00 95.75 75 TRP A CA 1
ATOM 628 C C . TRP A 1 75 ? 0.936 3.988 11.230 1.00 95.75 75 TRP A C 1
ATOM 630 O O . TRP A 1 75 ? 1.882 4.604 10.741 1.00 95.75 75 TRP A O 1
ATOM 640 N N . LEU A 1 76 ? 1.088 3.206 12.300 1.00 95.62 76 LEU A N 1
ATOM 641 C CA . LEU A 1 76 ? 2.391 2.985 12.923 1.00 95.62 76 LEU A CA 1
ATOM 642 C C . LEU A 1 76 ? 3.377 2.303 11.958 1.00 95.62 76 LEU A C 1
ATOM 644 O O . LEU A 1 76 ? 4.543 2.697 11.909 1.00 95.62 76 LEU A O 1
ATOM 648 N N . LEU A 1 77 ? 2.912 1.340 11.152 1.00 96.44 77 LEU A N 1
ATOM 649 C CA . LEU A 1 77 ? 3.717 0.736 10.085 1.00 96.44 77 LEU A CA 1
ATOM 650 C C . LEU A 1 77 ? 4.145 1.782 9.043 1.00 96.44 77 LEU A C 1
ATOM 652 O O . LEU A 1 77 ? 5.313 1.799 8.655 1.00 96.44 77 LEU A O 1
ATOM 656 N N . VAL A 1 78 ? 3.247 2.683 8.627 1.00 95.81 78 VAL A N 1
ATOM 657 C CA . VAL A 1 78 ? 3.586 3.783 7.705 1.00 95.81 78 VAL A CA 1
ATOM 658 C C . VAL A 1 78 ? 4.703 4.652 8.280 1.00 95.81 78 VAL A C 1
ATOM 660 O O . VAL A 1 78 ? 5.707 4.874 7.604 1.00 95.81 78 VAL A O 1
ATOM 663 N N . ILE A 1 79 ? 4.578 5.089 9.537 1.00 95.50 79 ILE A N 1
ATOM 664 C CA . ILE A 1 79 ? 5.608 5.896 10.210 1.00 95.50 79 ILE A CA 1
ATOM 665 C C . ILE A 1 79 ? 6.947 5.150 10.239 1.00 95.50 79 ILE A C 1
ATOM 667 O O . ILE A 1 79 ? 7.978 5.726 9.888 1.00 95.50 79 ILE A O 1
ATOM 671 N N . ALA A 1 80 ? 6.941 3.867 10.611 1.00 95.50 80 ALA A N 1
ATOM 672 C CA . ALA A 1 80 ? 8.150 3.052 10.660 1.00 95.50 80 ALA A CA 1
ATOM 673 C C . ALA A 1 80 ? 8.831 2.957 9.285 1.00 95.50 80 ALA A C 1
ATOM 675 O O . ALA A 1 80 ? 10.037 3.184 9.178 1.00 95.50 80 ALA A O 1
ATOM 676 N N . VAL A 1 81 ? 8.068 2.694 8.219 1.00 95.62 81 VAL A N 1
ATOM 677 C CA . VAL A 1 81 ? 8.600 2.642 6.849 1.00 95.62 81 VAL A CA 1
ATOM 678 C C . VAL A 1 81 ? 9.155 3.998 6.417 1.00 95.62 81 VAL A C 1
ATOM 680 O O . VAL A 1 81 ? 10.240 4.048 5.843 1.00 95.62 81 VAL A O 1
ATOM 683 N N . PHE A 1 82 ? 8.487 5.107 6.736 1.00 93.56 82 PHE A N 1
ATOM 684 C CA . PHE A 1 82 ? 8.997 6.445 6.421 1.00 93.56 82 PHE A CA 1
ATOM 685 C C . PHE A 1 82 ? 10.338 6.732 7.098 1.00 93.56 82 PHE A C 1
ATOM 687 O O . PHE A 1 82 ? 11.225 7.301 6.465 1.00 93.56 82 PHE A O 1
ATOM 694 N N . VAL A 1 83 ? 10.518 6.317 8.353 1.00 93.81 83 VAL A N 1
ATOM 695 C CA . VAL A 1 83 ? 11.801 6.457 9.055 1.00 93.81 83 VAL A CA 1
ATOM 696 C C . VAL A 1 83 ? 12.868 5.569 8.411 1.00 93.81 83 VAL A C 1
ATOM 698 O O . VAL A 1 83 ? 13.930 6.066 8.045 1.00 93.81 83 VAL A O 1
ATOM 701 N N . LEU A 1 84 ? 12.573 4.283 8.197 1.00 94.12 84 LEU A N 1
ATOM 702 C CA . LEU A 1 84 ? 13.522 3.313 7.631 1.00 94.12 84 LEU A CA 1
ATOM 703 C C . LEU A 1 84 ? 13.956 3.654 6.201 1.00 94.12 84 LEU A C 1
ATOM 705 O O . LEU A 1 84 ? 15.068 3.325 5.793 1.00 94.12 84 LEU A O 1
ATOM 709 N N . LYS A 1 85 ? 13.075 4.283 5.419 1.00 92.00 85 LYS A N 1
ATOM 710 C CA . LYS A 1 85 ? 13.347 4.668 4.029 1.00 92.00 85 LYS A CA 1
ATOM 711 C C . LYS A 1 85 ? 13.832 6.108 3.881 1.00 92.00 85 LYS A C 1
ATOM 713 O O . LYS A 1 85 ? 14.021 6.544 2.752 1.00 92.00 85 LYS A O 1
ATOM 718 N N . GLY A 1 86 ? 14.046 6.827 4.984 1.00 92.12 86 GLY A N 1
ATOM 719 C CA . GLY A 1 86 ? 14.584 8.186 4.950 1.00 92.12 86 GLY A CA 1
ATOM 720 C C . GLY A 1 86 ? 13.628 9.210 4.335 1.00 92.12 86 GLY A C 1
ATOM 721 O O . GLY A 1 86 ? 14.083 10.124 3.663 1.00 92.12 86 GLY A O 1
ATOM 722 N N . ARG A 1 87 ? 12.316 9.061 4.571 1.00 88.31 87 ARG A N 1
ATOM 723 C CA . ARG A 1 87 ? 11.246 9.940 4.059 1.00 88.31 87 ARG A CA 1
ATOM 724 C C . ARG A 1 87 ? 11.300 10.071 2.529 1.00 88.31 87 ARG A C 1
ATOM 726 O O . ARG A 1 87 ? 11.620 11.144 2.023 1.00 88.31 87 ARG A O 1
ATOM 733 N N . PRO A 1 88 ? 11.006 8.986 1.792 1.00 86.06 88 PRO A N 1
ATOM 734 C CA . PRO A 1 88 ? 11.081 8.996 0.336 1.00 86.06 88 PRO A CA 1
ATOM 735 C C . PRO A 1 88 ? 10.209 10.115 -0.243 1.00 86.06 88 PRO A C 1
ATOM 737 O O . PRO A 1 88 ? 9.012 10.182 0.041 1.00 86.06 88 PRO A O 1
ATOM 740 N N . CYS A 1 89 ? 10.818 10.987 -1.046 1.00 85.06 89 CYS A N 1
ATOM 741 C CA . CYS A 1 89 ? 10.117 12.059 -1.743 1.00 85.06 89 CYS A CA 1
ATOM 742 C C . CYS A 1 89 ? 9.532 11.522 -3.058 1.00 85.06 89 CYS A C 1
ATOM 744 O O . CYS A 1 89 ? 10.292 11.012 -3.883 1.00 85.06 89 CYS A O 1
ATOM 746 N N . PRO A 1 90 ? 8.213 11.643 -3.281 1.00 87.12 90 PRO A N 1
ATOM 747 C CA . PRO A 1 90 ? 7.593 11.347 -4.568 1.00 87.12 90 PRO A CA 1
ATOM 748 C C . PRO A 1 90 ? 8.250 12.121 -5.717 1.00 87.12 90 PRO A C 1
ATOM 750 O O . PRO A 1 90 ? 8.300 13.350 -5.667 1.00 87.12 90 PRO A O 1
ATOM 753 N N . ASN A 1 91 ? 8.688 11.429 -6.772 1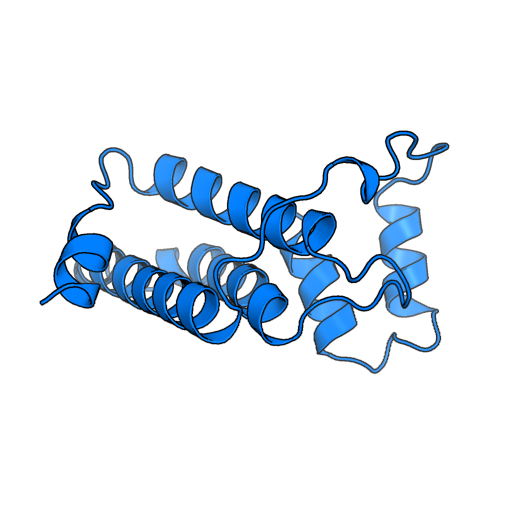.00 89.69 91 ASN A N 1
ATOM 754 C CA . ASN A 1 91 ? 8.998 12.059 -8.053 1.00 89.69 91 ASN A CA 1
ATOM 755 C C . ASN A 1 91 ? 7.906 11.723 -9.081 1.00 89.69 91 ASN A C 1
ATOM 757 O O . ASN A 1 91 ? 7.690 10.563 -9.426 1.00 89.69 91 ASN A O 1
ATOM 761 N N . LEU A 1 92 ? 7.211 12.749 -9.578 1.00 88.19 92 LEU A N 1
ATOM 762 C CA . LEU A 1 92 ? 6.149 12.601 -10.578 1.00 88.19 92 LEU A CA 1
ATOM 763 C C . LEU A 1 92 ? 6.679 12.244 -11.973 1.00 88.19 92 LEU A C 1
ATOM 765 O O . LEU A 1 92 ? 5.916 11.733 -12.788 1.00 88.19 92 LEU A O 1
ATOM 769 N N . GLU A 1 93 ? 7.964 12.472 -12.246 1.00 88.88 93 GLU A N 1
ATOM 770 C CA . GLU A 1 93 ? 8.619 12.065 -13.497 1.00 88.88 93 GLU A CA 1
ATOM 771 C C . GLU A 1 93 ? 8.717 10.540 -13.636 1.00 88.88 93 GLU A C 1
ATOM 773 O O . GLU A 1 93 ? 8.877 10.035 -14.741 1.00 88.88 93 GLU A O 1
ATOM 778 N N . ASN A 1 94 ? 8.565 9.796 -12.534 1.00 87.12 94 ASN A N 1
ATOM 779 C CA . ASN A 1 94 ? 8.512 8.333 -12.554 1.00 87.12 94 ASN A CA 1
ATOM 780 C C . ASN A 1 94 ? 7.208 7.764 -13.121 1.00 87.12 94 ASN A C 1
ATOM 782 O O . ASN A 1 94 ? 7.116 6.557 -13.343 1.00 87.12 94 ASN A O 1
ATOM 786 N N . ILE A 1 95 ? 6.184 8.596 -13.312 1.00 86.69 95 ILE A N 1
ATOM 787 C CA . ILE A 1 95 ? 4.880 8.143 -13.785 1.00 86.69 95 ILE A CA 1
ATOM 788 C C . ILE A 1 95 ? 4.793 8.336 -15.298 1.00 86.69 95 ILE A C 1
ATOM 790 O O . ILE A 1 95 ? 4.857 9.461 -15.797 1.00 86.69 95 ILE A O 1
ATOM 794 N N . ASP A 1 96 ? 4.543 7.239 -16.013 1.00 84.25 96 ASP A N 1
ATOM 795 C CA . ASP A 1 96 ? 4.060 7.292 -17.391 1.00 84.25 96 ASP A CA 1
ATOM 796 C C . ASP A 1 96 ? 2.624 7.840 -17.394 1.00 84.25 96 ASP A C 1
ATOM 798 O O . ASP A 1 96 ? 1.708 7.242 -16.822 1.00 84.25 96 ASP A O 1
ATOM 802 N N . LYS A 1 97 ? 2.442 9.017 -17.998 1.00 84.56 97 LYS A N 1
ATOM 803 C CA . LYS A 1 97 ? 1.141 9.694 -18.079 1.00 84.56 97 LYS A CA 1
ATOM 804 C C . LYS A 1 97 ? 0.253 9.111 -19.176 1.00 84.56 97 LYS A C 1
ATOM 806 O O . LYS A 1 97 ? -0.943 9.393 -19.174 1.00 84.56 97 LYS A O 1
ATOM 811 N N . ASP A 1 98 ? 0.818 8.326 -20.093 1.00 89.50 98 ASP A N 1
ATOM 812 C CA . ASP A 1 98 ? 0.092 7.755 -21.215 1.00 89.50 98 ASP A CA 1
ATOM 813 C C . ASP A 1 98 ? -0.062 6.237 -21.074 1.00 89.50 98 ASP A C 1
ATOM 815 O O . ASP A 1 98 ? 0.831 5.416 -21.322 1.00 89.50 98 ASP A O 1
ATOM 819 N N . CYS A 1 99 ? -1.277 5.829 -20.724 1.00 87.81 99 CYS A N 1
ATOM 820 C CA . CYS A 1 99 ? -1.605 4.418 -20.646 1.00 87.81 99 CYS A CA 1
ATOM 821 C C . CYS A 1 99 ? -1.574 3.729 -22.022 1.00 87.81 99 CYS A C 1
ATOM 823 O O . CYS A 1 99 ? -1.504 2.506 -22.039 1.00 87.81 99 CYS A O 1
ATOM 825 N N . ASN A 1 100 ? -1.563 4.435 -23.161 1.00 91.44 100 ASN A N 1
ATOM 826 C CA . ASN A 1 100 ? -1.495 3.853 -24.510 1.00 91.44 100 ASN A CA 1
ATOM 827 C C . ASN A 1 100 ? -2.559 2.757 -24.741 1.00 91.44 100 ASN A C 1
ATOM 829 O O . ASN A 1 100 ? -2.279 1.686 -25.277 1.00 91.44 100 ASN A O 1
ATOM 833 N N . GLY A 1 101 ? -3.777 2.972 -24.230 1.00 90.31 101 GLY A N 1
ATOM 834 C CA . GLY A 1 101 ? -4.868 1.988 -24.282 1.00 90.31 101 GLY A CA 1
ATOM 835 C C . GLY A 1 101 ? -4.704 0.767 -23.359 1.00 90.31 101 GLY A C 1
ATOM 836 O O . GLY A 1 101 ? -5.568 -0.108 -23.350 1.00 90.31 101 GLY A O 1
ATOM 837 N N . ARG A 1 102 ? -3.636 0.691 -22.551 1.00 93.44 102 ARG A N 1
ATOM 838 C CA . ARG A 1 102 ? -3.400 -0.392 -21.582 1.00 93.44 102 ARG A CA 1
ATOM 839 C C . ARG A 1 102 ? -4.352 -0.253 -20.393 1.00 93.44 102 ARG A C 1
ATOM 841 O O . ARG A 1 102 ? -4.122 0.543 -19.487 1.00 93.44 102 ARG A O 1
ATOM 848 N N . GLY A 1 103 ? -5.425 -1.039 -20.412 1.00 93.50 103 GLY A N 1
ATOM 849 C CA . GLY A 1 103 ? -6.375 -1.170 -19.306 1.00 93.50 103 GLY A CA 1
ATOM 850 C C . GLY A 1 103 ? -6.052 -2.323 -18.349 1.00 93.50 103 GLY A C 1
ATOM 851 O O . GLY A 1 103 ? -4.998 -2.957 -18.415 1.00 93.50 103 GLY A O 1
ATOM 852 N N . TRP A 1 104 ? -7.001 -2.639 -17.468 1.00 94.62 104 TRP A N 1
ATOM 853 C CA . TRP A 1 104 ? -6.844 -3.702 -16.468 1.00 94.62 104 TRP A CA 1
ATOM 854 C C . TRP A 1 104 ? -6.687 -5.108 -17.052 1.00 94.62 104 TRP A C 1
ATOM 856 O O . TRP A 1 104 ? -6.005 -5.927 -16.442 1.00 94.62 104 TRP A O 1
ATOM 866 N N . GLU A 1 105 ? -7.258 -5.389 -18.223 1.00 95.00 105 GLU A N 1
ATOM 867 C CA . GLU A 1 105 ? -7.064 -6.672 -18.913 1.00 95.00 105 GLU A CA 1
ATOM 868 C C . GLU A 1 105 ? -5.596 -6.877 -19.304 1.00 95.00 105 GLU A C 1
ATOM 870 O O . GLU A 1 105 ? -5.022 -7.927 -19.023 1.00 95.00 105 GLU A O 1
ATOM 875 N N . TYR A 1 106 ? -4.955 -5.834 -19.846 1.00 95.50 106 TYR A N 1
ATOM 876 C CA . TYR A 1 106 ? -3.521 -5.841 -20.139 1.00 95.50 106 TYR A CA 1
ATOM 877 C C . TYR A 1 106 ? -2.692 -6.047 -18.865 1.00 95.50 106 TYR A C 1
ATOM 879 O O . TYR A 1 106 ? -1.765 -6.854 -18.845 1.00 95.50 106 TYR A O 1
ATOM 887 N N . ILE A 1 107 ? -3.030 -5.342 -17.780 1.00 95.12 107 ILE A N 1
ATOM 888 C CA . ILE A 1 107 ? -2.322 -5.472 -16.497 1.00 95.12 107 ILE A CA 1
ATOM 889 C C . ILE A 1 107 ? -2.459 -6.897 -15.945 1.00 95.12 107 ILE A C 1
ATOM 891 O O . ILE A 1 107 ? -1.477 -7.463 -15.468 1.00 95.12 107 ILE A O 1
ATOM 895 N N . GLN A 1 108 ? -3.653 -7.487 -16.024 1.00 95.38 108 GLN A N 1
ATOM 896 C CA . GLN A 1 108 ? -3.905 -8.852 -15.572 1.00 95.38 108 GLN A CA 1
ATOM 897 C C . GLN A 1 108 ? -3.130 -9.879 -16.409 1.00 95.38 108 GLN A C 1
ATOM 899 O O . GLN A 1 108 ? -2.526 -10.777 -15.826 1.00 95.38 108 GLN A O 1
ATOM 904 N N . ASP A 1 109 ? -3.087 -9.727 -17.737 1.00 96.00 109 ASP A N 1
ATOM 905 C CA . ASP A 1 109 ? -2.242 -10.555 -18.608 1.00 96.00 109 ASP A CA 1
ATOM 906 C C . ASP A 1 109 ? -0.771 -10.490 -18.176 1.00 96.00 109 ASP A C 1
ATOM 908 O O . ASP A 1 109 ? -0.148 -11.521 -17.926 1.00 96.00 109 ASP A O 1
ATOM 912 N N . LYS A 1 110 ? -0.221 -9.282 -17.981 1.00 95.25 110 LYS A N 1
ATOM 913 C CA . LYS A 1 110 ? 1.173 -9.122 -17.534 1.00 95.25 110 LYS A CA 1
ATOM 914 C C . LYS A 1 110 ? 1.425 -9.680 -16.140 1.00 95.25 110 LYS A C 1
ATOM 916 O O . LYS A 1 110 ? 2.489 -10.254 -15.907 1.00 95.25 110 LYS A O 1
ATOM 921 N N . ALA A 1 111 ? 0.463 -9.563 -15.232 1.00 95.44 111 ALA A N 1
ATOM 922 C CA . ALA A 1 111 ? 0.583 -10.124 -13.894 1.00 95.44 111 ALA A CA 1
ATOM 923 C C . ALA A 1 111 ? 0.702 -11.658 -13.921 1.00 95.44 111 ALA A C 1
ATOM 925 O O . ALA A 1 111 ? 1.506 -12.221 -13.182 1.00 95.44 111 ALA A O 1
ATOM 926 N N . LEU A 1 112 ? -0.080 -12.324 -14.776 1.00 95.50 112 LEU A N 1
ATOM 927 C CA . LEU A 1 112 ? -0.194 -13.784 -14.806 1.00 95.50 112 LEU A CA 1
ATOM 928 C C . LEU A 1 112 ? 0.813 -14.460 -15.748 1.00 95.50 112 LEU A C 1
ATOM 930 O O . LEU A 1 112 ? 1.274 -15.557 -15.446 1.00 95.50 112 LEU A O 1
ATOM 934 N N . ASN A 1 113 ? 1.182 -13.806 -16.853 1.00 97.06 113 ASN A N 1
ATOM 935 C CA . ASN A 1 113 ? 1.978 -14.407 -17.930 1.00 97.06 113 ASN A CA 1
ATOM 936 C C . ASN A 1 113 ? 3.415 -13.860 -18.035 1.00 97.06 113 ASN A C 1
ATOM 938 O O . ASN A 1 113 ? 4.143 -14.221 -18.958 1.00 97.06 113 ASN A O 1
ATOM 942 N N . SER A 1 114 ? 3.852 -12.978 -17.128 1.00 95.75 114 SER A N 1
ATOM 943 C CA . SER A 1 114 ? 5.249 -12.514 -17.087 1.00 95.75 114 SER A CA 1
ATOM 944 C C . SER A 1 114 ? 6.157 -13.441 -16.273 1.00 95.75 114 SER A C 1
ATOM 946 O O . SER A 1 114 ? 5.696 -14.283 -15.507 1.00 95.75 114 SER A O 1
ATOM 948 N N . GLN A 1 115 ? 7.473 -13.220 -16.365 1.00 96.06 115 GLN A N 1
ATOM 949 C CA . GLN A 1 115 ? 8.476 -13.892 -15.525 1.00 96.06 115 GLN A CA 1
ATOM 950 C C . GLN A 1 115 ? 8.291 -13.653 -14.013 1.00 96.06 115 GLN A C 1
ATOM 952 O O . GLN A 1 115 ? 8.865 -14.375 -13.203 1.00 96.06 115 GLN A O 1
ATOM 957 N N . PHE A 1 116 ? 7.502 -12.644 -13.627 1.00 94.62 116 PHE A N 1
ATOM 958 C CA . PHE A 1 116 ? 7.249 -12.281 -12.233 1.00 94.62 116 PHE A CA 1
ATOM 959 C C . PHE A 1 116 ? 5.948 -12.881 -11.681 1.00 94.62 116 PHE A C 1
ATOM 961 O O . PHE A 1 116 ? 5.594 -12.603 -10.539 1.00 94.62 116 PHE A O 1
ATOM 968 N N . SER A 1 117 ? 5.232 -13.711 -12.447 1.00 95.81 117 SER A N 1
ATOM 969 C CA . SER A 1 117 ? 3.956 -14.307 -12.018 1.00 95.81 117 SER A CA 1
ATOM 970 C C . SER A 1 117 ? 4.075 -15.187 -10.767 1.00 95.81 117 SER A C 1
ATOM 972 O O . SER A 1 117 ? 3.128 -15.293 -9.991 1.00 95.81 117 SER A O 1
ATOM 974 N N . GLY A 1 118 ? 5.253 -15.775 -10.533 1.00 96.06 118 GLY A N 1
ATOM 975 C CA . GLY A 1 118 ? 5.575 -16.519 -9.312 1.00 96.06 118 GLY A CA 1
ATOM 976 C C . GLY A 1 118 ? 6.005 -15.648 -8.125 1.00 96.06 118 GLY A C 1
ATOM 977 O O . GLY A 1 118 ? 6.105 -16.154 -7.007 1.00 96.06 118 GLY A O 1
ATOM 978 N N . ASP A 1 119 ? 6.259 -14.352 -8.327 1.00 95.31 119 ASP A N 1
ATOM 979 C CA . ASP A 1 119 ? 6.618 -13.439 -7.243 1.00 95.31 119 ASP A CA 1
ATOM 980 C C . ASP A 1 119 ? 5.356 -12.903 -6.561 1.00 95.31 119 ASP A C 1
ATOM 982 O O . ASP A 1 119 ? 4.623 -12.051 -7.075 1.00 95.31 119 ASP A O 1
ATOM 986 N N . ALA A 1 120 ? 5.130 -13.374 -5.337 1.00 93.69 120 ALA A N 1
ATOM 987 C CA . ALA A 1 120 ? 4.005 -12.944 -4.526 1.00 93.69 120 ALA A CA 1
ATOM 988 C C . ALA A 1 120 ? 3.978 -11.423 -4.298 1.00 93.69 120 ALA A C 1
ATOM 990 O O . ALA A 1 120 ? 2.887 -10.866 -4.217 1.00 93.69 120 ALA A O 1
ATOM 991 N N . HIS A 1 121 ? 5.125 -10.735 -4.198 1.00 94.94 121 HIS A N 1
ATOM 992 C CA . HIS A 1 121 ? 5.185 -9.279 -4.017 1.00 94.94 121 HIS A CA 1
ATOM 993 C C . HIS A 1 121 ? 4.695 -8.535 -5.249 1.00 94.94 121 HIS A C 1
ATOM 995 O O . HIS A 1 121 ? 3.944 -7.571 -5.112 1.00 94.94 121 HIS A O 1
ATOM 1001 N N . TYR A 1 122 ? 5.077 -9.011 -6.430 1.00 94.31 122 TYR A N 1
ATOM 1002 C CA . TYR A 1 122 ? 4.632 -8.451 -7.697 1.00 94.31 122 TYR A CA 1
ATOM 1003 C C . TYR A 1 122 ? 3.114 -8.598 -7.864 1.00 94.31 122 TYR A C 1
ATOM 1005 O O . TYR A 1 122 ? 2.399 -7.605 -8.020 1.00 94.31 122 TYR A O 1
ATOM 1013 N N . VAL A 1 123 ? 2.596 -9.822 -7.727 1.00 94.50 123 VAL A N 1
ATOM 1014 C CA . VAL A 1 123 ? 1.167 -10.104 -7.935 1.00 94.50 123 VAL A CA 1
ATOM 1015 C C . VAL A 1 123 ? 0.298 -9.412 -6.883 1.00 94.50 123 VAL A C 1
ATOM 1017 O O . VAL A 1 123 ? -0.716 -8.795 -7.223 1.00 94.50 123 VAL A O 1
ATOM 1020 N N . LYS A 1 124 ? 0.694 -9.454 -5.601 1.00 94.06 124 LYS A N 1
ATOM 1021 C CA . LYS A 1 124 ? -0.090 -8.829 -4.526 1.00 94.06 124 LYS A CA 1
ATOM 1022 C C . LYS A 1 124 ? -0.118 -7.304 -4.650 1.00 94.06 124 LYS A C 1
ATOM 1024 O O . LYS A 1 124 ? -1.158 -6.721 -4.361 1.00 94.06 124 LYS A O 1
ATOM 1029 N N . ALA A 1 125 ? 0.966 -6.674 -5.122 1.00 95.12 125 ALA A N 1
ATOM 1030 C CA . ALA A 1 125 ? 1.009 -5.233 -5.377 1.00 95.12 125 ALA A CA 1
ATOM 1031 C C . ALA A 1 125 ? -0.011 -4.832 -6.447 1.00 95.12 125 ALA A C 1
ATOM 1033 O O . ALA A 1 125 ? -0.834 -3.944 -6.228 1.00 95.12 125 ALA A O 1
ATOM 1034 N N . ILE A 1 126 ? -0.010 -5.538 -7.581 1.00 95.12 126 ILE A N 1
ATOM 1035 C CA . ILE A 1 126 ? -0.966 -5.300 -8.667 1.00 95.12 126 ILE A CA 1
ATOM 1036 C C . ILE A 1 126 ? -2.397 -5.505 -8.167 1.00 95.12 126 ILE A C 1
ATOM 1038 O O . ILE A 1 126 ? -3.250 -4.643 -8.375 1.00 95.12 126 ILE A O 1
ATOM 1042 N N . ARG A 1 127 ? -2.660 -6.605 -7.448 1.00 93.56 127 ARG A N 1
ATOM 1043 C CA . ARG A 1 127 ? -4.000 -6.890 -6.920 1.00 93.56 127 ARG A CA 1
ATOM 1044 C C . ARG A 1 127 ? -4.486 -5.815 -5.955 1.00 93.56 127 ARG A C 1
ATOM 1046 O O . ARG A 1 127 ? -5.662 -5.478 -6.013 1.00 93.56 127 ARG A O 1
ATOM 1053 N N . SER A 1 128 ? -3.610 -5.292 -5.098 1.00 94.00 128 SER A N 1
ATOM 1054 C CA . SER A 1 128 ? -3.961 -4.246 -4.130 1.00 94.00 128 SER A CA 1
ATOM 1055 C C . SER A 1 128 ? -4.238 -2.878 -4.750 1.00 94.00 128 SER A C 1
ATOM 1057 O O . SER A 1 128 ? -4.887 -2.063 -4.106 1.00 94.00 128 SER A O 1
ATOM 1059 N N . MET A 1 129 ? -3.751 -2.627 -5.971 1.00 93.19 129 MET A N 1
ATOM 1060 C CA . MET A 1 129 ? -4.053 -1.412 -6.744 1.00 93.19 129 MET A CA 1
ATOM 1061 C C . MET A 1 129 ? -5.333 -1.547 -7.574 1.00 93.19 129 MET A C 1
ATOM 1063 O O . MET A 1 129 ? -5.807 -0.563 -8.136 1.00 93.19 129 MET A O 1
ATOM 1067 N N . ARG A 1 130 ? -5.852 -2.773 -7.702 1.00 87.44 130 ARG A N 1
ATOM 1068 C CA . ARG A 1 130 ? -7.130 -3.058 -8.340 1.00 87.44 130 ARG A CA 1
ATOM 1069 C C . ARG A 1 130 ? -8.202 -2.933 -7.262 1.00 87.44 130 ARG A C 1
ATOM 1071 O O . ARG A 1 130 ? -8.201 -3.740 -6.332 1.00 87.44 130 ARG A O 1
ATOM 1078 N N . ASP A 1 131 ? -9.104 -1.969 -7.433 1.00 64.38 131 ASP A N 1
ATOM 1079 C CA . ASP A 1 131 ? -10.179 -1.565 -6.499 1.00 64.38 131 ASP A CA 1
ATOM 1080 C C . ASP A 1 131 ? -9.728 -0.576 -5.404 1.00 64.38 131 ASP A C 1
ATOM 1082 O O . ASP A 1 131 ? -10.478 -0.423 -4.411 1.00 64.38 131 ASP A O 1
#